Protein AF-A0A932Q209-F1 (afdb_monomer)

Solvent-accessible surface area (backbone atoms only — not comparable to full-atom values): 7320 Å² total; per-residue (Å²): 138,85,82,80,81,80,83,77,82,71,75,80,77,79,76,76,71,72,88,79,80,83,56,64,74,44,69,52,73,48,70,41,82,92,84,58,50,75,44,45,33,34,25,76,38,76,46,78,43,67,36,91,92,39,81,64,28,32,44,30,44,32,38,33,38,36,77,90,69,50,74,49,79,44,66,31,32,36,33,58,28,81,51,88,94,38,50,76,33,83,37,83,48,67,64,99,72,90,73,58,68,67,59,54,51,51,55,53,53,52,38,42,74,70,60,76,101

Nearest PDB structures (foldseek):
  8th1-assembly1_D  TM=5.172E-01  e=4.396E+00  Homo sapiens
  3ebt-assembly1_A-2  TM=3.054E-01  e=1.634E+00  Burkholderia pseudomallei K96243
  7xhg-assembly1_A  TM=5.205E-01  e=8.048E+00  Homo sapiens
  7xhg-assembly2_C  TM=4.052E-01  e=5.787E+00  Homo sapiens
  3ecf-assembly2_C  TM=4.245E-01  e=7.617E+00  Trichormus variabilis ATCC 29413

pLDDT: mean 87.32, std 18.37, range [35.75, 98.44]

Foldseek 3Di:
DDDDDDPPPPDPPPLPQDDDDDQAQPKDWDQDPDVRDIKIKGFHDKDWDQFPVHNQKIWIWTWIAIPVGDTDIFIWMWGQDVDPVRHSHTDIGRDDDDGDPVRVVVRVVVCVVVVVD

Radius of gyration: 19.68 Å; Cα contacts (8 Å, |Δi|>4): 177; chains: 1; bounding box: 45×50×60 Å

Secondary structure (DSSP, 8-state):
-PPPP-----------PPPPPP-TT-EEEEEETTTTEEEEEEEEEEEEEEETTEEEEEEEEEEEEETTS-EEEEEEEEEE--SGGGTTSEEEE-S-----HHHHHHHHHHHHHTT--

Sequence (117 aa):
MPRRGIDQSSDKVSTSFPLLPSRIGKRGVLVLPPDGKRLRFEITGEIRKFQSDLSSKIIVLERVRFDDGRIELRLAYYIIGKKPRMQGKWVWGQYATFLPAGDFAAVVNEAQKLRWF

Structure (mmCIF, N/CA/C/O backbone):
data_AF-A0A932Q209-F1
#
_entry.id   AF-A0A932Q209-F1
#
loop_
_atom_site.group_PDB
_atom_site.id
_atom_site.type_symbol
_atom_site.label_atom_id
_atom_site.label_alt_id
_atom_site.label_comp_id
_atom_site.label_asym_id
_atom_site.label_entity_id
_atom_site.label_seq_id
_atom_site.pdbx_PDB_ins_code
_atom_site.Cartn_x
_atom_site.Cartn_y
_atom_site.Cartn_z
_atom_site.occupancy
_atom_site.B_iso_or_equiv
_atom_site.auth_seq_id
_atom_site.auth_comp_id
_atom_site.auth_asym_id
_atom_site.auth_atom_id
_atom_site.pdbx_PDB_model_num
ATOM 1 N N . MET A 1 1 ? 28.055 30.012 43.524 1.00 43.12 1 MET A N 1
ATOM 2 C CA . MET A 1 1 ? 28.185 29.965 42.049 1.00 43.12 1 MET A CA 1
ATOM 3 C C . MET A 1 1 ? 27.135 29.004 41.485 1.00 43.12 1 MET A C 1
ATOM 5 O O . MET A 1 1 ? 27.376 27.803 41.518 1.00 43.12 1 MET A O 1
ATOM 9 N N . PRO A 1 2 ? 25.957 29.476 41.041 1.00 35.75 2 PRO A N 1
ATOM 10 C CA . PRO A 1 2 ? 24.932 28.615 40.453 1.00 35.75 2 PRO A CA 1
ATOM 11 C C . PRO A 1 2 ? 25.184 28.434 38.946 1.00 35.75 2 PRO A C 1
ATOM 13 O O . PRO A 1 2 ? 25.410 29.407 38.224 1.00 35.75 2 PRO A O 1
ATOM 16 N N . ARG A 1 3 ? 25.178 27.185 38.464 1.00 40.09 3 ARG A N 1
ATOM 17 C CA . ARG A 1 3 ? 25.269 26.877 37.028 1.00 40.09 3 ARG A CA 1
ATOM 18 C C . ARG A 1 3 ? 23.910 27.145 36.382 1.00 40.09 3 ARG A C 1
ATOM 20 O O . ARG A 1 3 ? 22.902 26.593 36.809 1.00 40.09 3 ARG A O 1
ATOM 27 N N . ARG A 1 4 ? 23.914 28.031 35.381 1.00 40.84 4 ARG A N 1
ATOM 28 C CA . ARG A 1 4 ? 22.757 28.416 34.563 1.00 40.84 4 ARG A CA 1
ATOM 29 C C . ARG A 1 4 ? 22.104 27.171 33.966 1.00 40.84 4 ARG A C 1
ATOM 31 O O . ARG A 1 4 ? 22.795 26.353 33.359 1.00 40.84 4 ARG A O 1
ATOM 38 N N . GLY A 1 5 ? 20.790 27.060 34.140 1.00 38.19 5 GLY A N 1
ATOM 39 C CA . GLY A 1 5 ? 19.965 26.104 33.417 1.00 38.19 5 GLY A CA 1
ATOM 40 C C . GLY A 1 5 ? 20.052 26.391 31.924 1.00 38.19 5 GLY A C 1
ATOM 41 O O . GLY A 1 5 ? 19.828 27.520 31.489 1.00 38.19 5 GLY A O 1
ATOM 42 N N . ILE A 1 6 ? 20.426 25.375 31.156 1.00 42.66 6 ILE A N 1
ATOM 43 C CA . ILE A 1 6 ? 20.238 25.381 29.712 1.00 42.66 6 ILE A CA 1
ATOM 44 C C . ILE A 1 6 ? 18.807 24.900 29.505 1.00 42.66 6 ILE A C 1
ATOM 46 O O . ILE A 1 6 ? 18.522 23.708 29.597 1.00 42.66 6 ILE A O 1
ATOM 50 N N . ASP A 1 7 ? 17.915 25.860 29.296 1.00 40.78 7 ASP A N 1
ATOM 51 C CA . ASP A 1 7 ? 16.623 25.632 28.672 1.00 40.78 7 ASP A CA 1
ATOM 52 C C . ASP A 1 7 ? 16.887 25.141 27.241 1.00 40.78 7 ASP A C 1
ATOM 54 O O . ASP A 1 7 ? 17.287 25.910 26.368 1.00 40.78 7 ASP A O 1
ATOM 58 N N . GLN A 1 8 ? 16.773 23.829 27.022 1.00 37.59 8 GLN A N 1
ATOM 59 C CA . GLN A 1 8 ? 16.656 23.269 25.680 1.00 37.59 8 GLN A CA 1
ATOM 60 C C . GLN A 1 8 ? 15.173 23.103 25.370 1.00 37.59 8 GLN A C 1
ATOM 62 O O . GLN A 1 8 ? 14.634 21.995 25.361 1.00 37.59 8 GLN A O 1
ATOM 67 N N . SER A 1 9 ? 14.522 24.223 25.073 1.00 42.78 9 SER A N 1
ATOM 68 C CA . SER A 1 9 ? 13.395 24.242 24.153 1.00 42.78 9 SER A CA 1
ATOM 69 C C . SER A 1 9 ? 13.921 23.799 22.784 1.00 42.78 9 SER A C 1
ATOM 71 O O . SER A 1 9 ? 14.343 24.597 21.955 1.00 42.78 9 SER A O 1
ATOM 73 N N . SER A 1 10 ? 13.996 22.481 22.573 1.00 37.38 10 SER A N 1
ATOM 74 C CA . SER A 1 10 ? 14.344 21.939 21.268 1.00 37.38 10 SER A CA 1
ATOM 75 C C . SER A 1 10 ? 13.149 22.120 20.341 1.00 37.38 10 SER A C 1
ATOM 77 O O . SER A 1 10 ? 12.088 21.507 20.490 1.00 37.38 10 SER A O 1
ATOM 79 N N . ASP A 1 11 ? 13.340 23.033 19.398 1.00 36.34 11 ASP A N 1
ATOM 80 C CA . ASP A 1 11 ? 12.491 23.245 18.245 1.00 36.34 11 ASP A CA 1
ATOM 81 C C . ASP A 1 11 ? 12.042 21.903 17.658 1.00 36.34 11 ASP A C 1
ATOM 83 O O . ASP A 1 11 ? 12.848 21.072 17.224 1.00 36.34 11 ASP A O 1
ATOM 87 N N . LYS A 1 12 ? 10.723 21.687 17.622 1.00 41.34 12 LYS A N 1
ATOM 88 C CA . LYS A 1 12 ? 10.118 20.640 16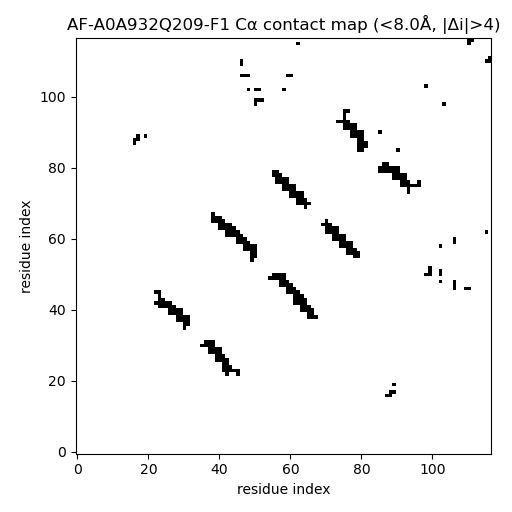.801 1.00 41.34 12 LYS A CA 1
ATOM 89 C C . LYS A 1 12 ? 10.457 20.961 15.350 1.00 41.34 12 LYS A C 1
ATOM 91 O O . LYS A 1 12 ? 9.741 21.718 14.701 1.00 41.34 12 LYS A O 1
ATOM 96 N N . VAL A 1 13 ? 11.541 20.382 14.838 1.00 37.69 13 VAL A N 1
ATOM 97 C CA . VAL A 1 13 ? 11.882 20.428 13.417 1.00 37.69 13 VAL A CA 1
ATOM 98 C C . VAL A 1 13 ? 10.719 19.793 12.661 1.00 37.69 13 VAL A C 1
ATOM 100 O O . VAL A 1 13 ? 10.593 18.567 12.609 1.00 37.69 13 VAL A O 1
ATOM 103 N N . SER A 1 14 ? 9.839 20.625 12.097 1.00 48.75 14 SER A N 1
ATOM 104 C CA . SER A 1 14 ? 8.796 20.182 11.181 1.00 48.75 14 SER A CA 1
ATOM 105 C C . SER A 1 14 ? 9.490 19.660 9.928 1.00 48.75 14 SER A C 1
ATOM 107 O O . SER A 1 14 ? 9.777 20.396 8.984 1.00 48.75 14 SER A O 1
ATOM 109 N N . THR A 1 15 ? 9.840 18.381 9.939 1.00 49.88 15 THR A N 1
ATOM 110 C CA . THR A 1 15 ? 10.419 17.698 8.789 1.00 49.88 15 THR A CA 1
ATOM 111 C C . THR A 1 15 ? 9.280 17.508 7.795 1.00 49.88 15 THR A C 1
ATOM 113 O O . THR A 1 15 ? 8.567 16.508 7.833 1.00 49.88 15 THR A O 1
ATOM 116 N N . SER A 1 16 ? 9.031 18.511 6.946 1.00 71.56 16 SER A N 1
ATOM 117 C CA . SER A 1 16 ? 8.025 18.390 5.895 1.00 71.56 16 SER A CA 1
ATOM 118 C C . SER A 1 16 ? 8.568 17.417 4.853 1.00 71.56 16 SER A C 1
ATOM 120 O O . SER A 1 16 ? 9.331 17.786 3.957 1.00 71.56 16 SER A O 1
ATOM 122 N N . PHE A 1 17 ? 8.232 16.139 5.004 1.00 76.69 17 PHE A N 1
ATOM 123 C CA . PHE A 1 17 ? 8.466 15.168 3.948 1.00 76.69 17 PHE A CA 1
ATOM 124 C C . PHE A 1 17 ? 7.791 15.648 2.653 1.00 76.69 17 PHE A C 1
ATOM 126 O O . PHE A 1 17 ? 6.768 16.336 2.715 1.00 76.69 17 PHE A O 1
ATOM 133 N N . PRO A 1 18 ? 8.342 15.304 1.475 1.00 81.81 18 PRO A N 1
ATOM 134 C CA . PRO A 1 18 ? 7.737 15.708 0.215 1.00 81.81 18 PRO A CA 1
ATOM 135 C C . PRO A 1 18 ? 6.305 15.174 0.104 1.00 81.81 18 PRO A C 1
ATOM 137 O O . PRO A 1 18 ? 5.963 14.147 0.701 1.00 81.81 18 PRO A O 1
ATOM 140 N N . LEU A 1 19 ? 5.474 15.846 -0.694 1.00 84.56 19 LEU A N 1
ATOM 141 C CA . LEU A 1 19 ? 4.129 15.359 -0.992 1.00 84.56 19 LEU A CA 1
ATOM 142 C C . LEU A 1 19 ? 4.206 13.958 -1.606 1.00 84.56 19 LEU A C 1
ATOM 144 O O . LEU A 1 19 ? 4.999 13.695 -2.514 1.00 84.56 19 LEU A O 1
ATOM 148 N N . LEU A 1 20 ? 3.383 13.048 -1.090 1.00 85.38 20 LEU A N 1
ATOM 149 C CA . LEU A 1 20 ? 3.360 11.670 -1.554 1.00 85.38 20 LEU A CA 1
ATOM 150 C C . LEU A 1 20 ? 2.449 11.546 -2.789 1.00 85.38 20 LEU A C 1
ATOM 152 O O . LEU A 1 20 ? 1.251 11.827 -2.677 1.00 85.38 20 LEU A O 1
ATOM 156 N N . PRO A 1 21 ? 2.963 11.103 -3.950 1.00 84.25 21 PRO A N 1
ATOM 157 C CA . PRO A 1 21 ? 2.168 11.037 -5.171 1.00 84.25 21 PRO A CA 1
ATOM 158 C C . PRO A 1 21 ? 1.069 9.978 -5.059 1.00 84.25 21 PRO A C 1
ATOM 160 O O . PRO A 1 21 ? 1.362 8.849 -4.669 1.00 84.25 21 PRO A O 1
ATOM 163 N N . SER A 1 22 ? -0.162 10.328 -5.456 1.00 89.31 22 SER A N 1
ATOM 164 C CA . SER A 1 22 ? -1.265 9.365 -5.588 1.00 89.31 22 SER A CA 1
ATOM 165 C C . SER A 1 22 ? -0.925 8.272 -6.596 1.00 89.31 22 SER A C 1
ATOM 167 O O . SER A 1 22 ? -0.334 8.540 -7.646 1.00 89.31 22 SER A O 1
ATOM 169 N N . ARG A 1 23 ? -1.307 7.033 -6.281 1.00 93.44 23 ARG A N 1
ATOM 170 C CA . ARG A 1 23 ? -1.154 5.888 -7.187 1.00 93.44 23 ARG A CA 1
ATOM 171 C C . ARG A 1 23 ? -2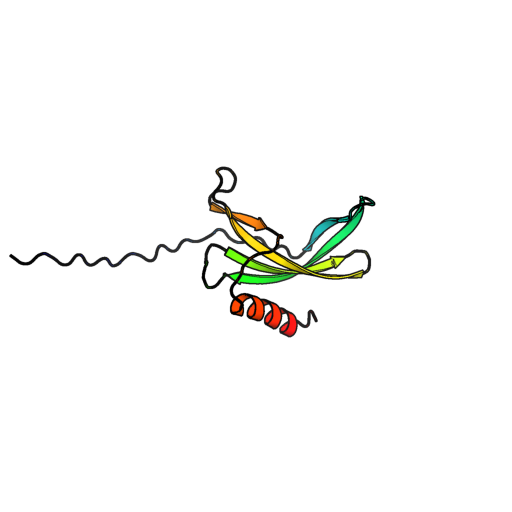.467 5.442 -7.818 1.00 93.44 23 ARG A C 1
ATOM 173 O O . ARG A 1 23 ? -2.438 4.571 -8.683 1.00 93.44 23 ARG A O 1
ATOM 180 N N . ILE A 1 24 ? -3.594 6.032 -7.428 1.00 95.94 24 ILE A N 1
ATOM 181 C CA . ILE A 1 24 ? -4.898 5.734 -8.027 1.00 95.94 24 ILE A CA 1
ATOM 182 C C . ILE A 1 24 ? -4.841 6.048 -9.532 1.00 95.94 24 ILE A C 1
ATOM 184 O O . ILE A 1 24 ? -4.278 7.059 -9.945 1.00 95.94 24 ILE A 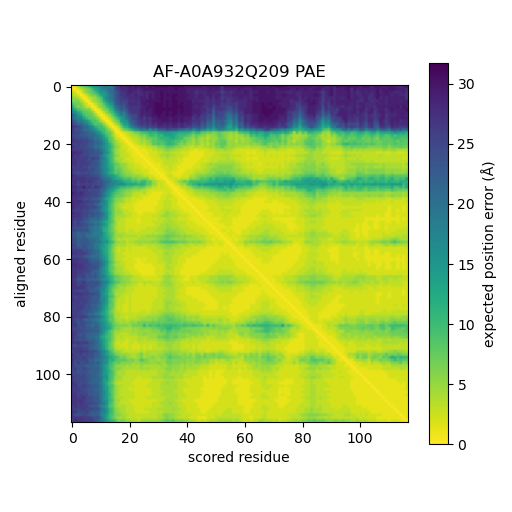O 1
ATOM 188 N N . GLY A 1 25 ? -5.364 5.140 -10.356 1.00 96.38 25 GLY A N 1
ATOM 189 C CA . GLY A 1 25 ? -5.312 5.198 -11.819 1.00 96.38 25 GLY A CA 1
ATOM 190 C C . GLY A 1 25 ? -3.992 4.714 -12.428 1.00 96.38 25 GLY A C 1
ATOM 191 O O . GLY A 1 25 ? -3.887 4.571 -13.648 1.00 96.38 25 GLY A O 1
ATOM 192 N N . LYS A 1 26 ? -2.968 4.415 -11.615 1.00 96.00 26 LYS A N 1
ATOM 193 C CA . LYS A 1 26 ? -1.706 3.874 -12.127 1.00 96.00 26 LYS A CA 1
ATOM 194 C C . LYS A 1 26 ? -1.930 2.479 -12.699 1.00 96.00 26 LYS A C 1
ATOM 196 O O . LYS A 1 26 ? -2.454 1.587 -12.029 1.00 96.00 26 LYS A O 1
ATOM 201 N N . ARG A 1 27 ? -1.447 2.289 -13.924 1.00 97.12 27 ARG A N 1
ATOM 202 C CA . ARG A 1 27 ? -1.464 1.011 -14.634 1.00 97.12 27 ARG A CA 1
ATOM 203 C C . ARG A 1 27 ? -0.112 0.318 -14.545 1.00 97.12 27 ARG A C 1
ATOM 205 O O . ARG A 1 27 ? 0.930 0.973 -14.469 1.00 97.12 27 ARG A O 1
ATOM 212 N N . GLY A 1 28 ? -0.130 -1.006 -14.556 1.00 95.19 28 GLY A N 1
ATOM 213 C CA . GLY A 1 28 ? 1.077 -1.820 -14.542 1.00 95.19 28 GLY A CA 1
ATOM 214 C C . GLY A 1 28 ? 0.863 -3.187 -15.170 1.00 95.19 28 GLY A C 1
ATOM 215 O O . GLY A 1 28 ? -0.231 -3.523 -15.623 1.00 95.19 28 GLY A O 1
ATOM 216 N N . VAL A 1 29 ? 1.943 -3.960 -15.213 1.00 95.62 29 VAL A N 1
ATOM 217 C CA . VAL A 1 29 ? 1.949 -5.332 -15.715 1.00 95.62 29 VAL A CA 1
ATOM 218 C C . VAL A 1 29 ? 2.618 -6.209 -14.667 1.00 95.62 29 VAL A C 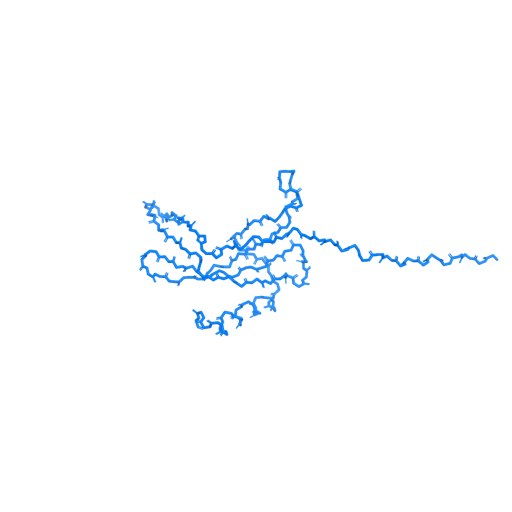1
ATOM 220 O O . VAL A 1 29 ? 3.734 -5.915 -14.239 1.00 95.62 29 VAL A O 1
ATOM 223 N N . LEU A 1 30 ? 1.928 -7.262 -14.248 1.00 91.69 30 LEU A N 1
ATOM 224 C CA . LEU A 1 30 ? 2.493 -8.360 -13.480 1.00 91.69 30 LEU A CA 1
ATOM 225 C C . LEU A 1 30 ? 2.944 -9.439 -14.465 1.00 91.69 30 LEU A C 1
ATOM 227 O O . LEU A 1 30 ? 2.181 -9.826 -15.348 1.00 91.69 30 LEU A O 1
ATOM 231 N N . VAL A 1 31 ? 4.182 -9.901 -14.327 1.00 92.81 31 VAL A N 1
ATOM 232 C CA . VAL A 1 31 ? 4.704 -11.041 -15.085 1.00 92.81 31 VAL A CA 1
ATOM 233 C C . VAL A 1 31 ? 4.702 -12.233 -14.142 1.00 92.81 31 VAL A C 1
ATOM 235 O O . VAL A 1 31 ? 5.421 -12.221 -13.144 1.00 92.81 31 VAL A O 1
ATOM 238 N N . LEU A 1 32 ? 3.857 -13.217 -14.427 1.00 87.31 32 LEU A N 1
ATOM 239 C CA . LEU A 1 32 ? 3.749 -14.435 -13.641 1.00 87.31 32 LEU A CA 1
ATOM 240 C C . LEU A 1 32 ? 4.853 -15.418 -14.053 1.00 87.31 32 LEU A C 1
ATOM 242 O O . LEU A 1 32 ? 5.014 -15.691 -15.240 1.00 87.31 32 LEU A O 1
ATOM 246 N N . PRO A 1 33 ? 5.643 -15.937 -13.107 1.00 89.44 33 PRO A N 1
ATOM 247 C CA . PRO A 1 33 ? 6.495 -17.092 -13.349 1.00 89.44 33 PRO A CA 1
ATOM 248 C C . PRO A 1 33 ? 5.697 -18.412 -13.240 1.00 89.44 33 PRO A C 1
ATOM 250 O O . PRO A 1 33 ? 4.694 -18.452 -12.526 1.00 89.44 33 PRO A O 1
ATOM 253 N N . PRO A 1 34 ? 6.158 -19.514 -13.868 1.00 89.94 34 PRO A N 1
ATOM 254 C CA . PRO A 1 34 ? 7.321 -19.602 -14.759 1.00 89.94 34 PRO A CA 1
ATOM 255 C C . PRO A 1 34 ? 7.000 -19.289 -16.231 1.00 89.94 34 PRO A C 1
ATOM 257 O O . PRO A 1 34 ? 7.919 -19.101 -17.020 1.00 89.94 34 PRO A O 1
ATOM 260 N N . ASP A 1 35 ? 5.721 -19.235 -16.607 1.00 90.75 35 ASP A N 1
ATOM 261 C CA . ASP A 1 35 ? 5.259 -19.133 -17.999 1.00 90.75 35 ASP A CA 1
ATOM 262 C C . ASP A 1 35 ? 5.435 -17.735 -18.622 1.00 90.75 35 ASP A C 1
ATOM 264 O O . ASP A 1 35 ? 5.295 -17.561 -19.833 1.00 90.75 35 ASP A O 1
ATOM 268 N N . GLY A 1 36 ? 5.752 -16.726 -17.809 1.00 90.94 36 GLY A N 1
ATOM 269 C CA . GLY A 1 36 ? 5.913 -15.347 -18.252 1.00 90.94 36 GLY A CA 1
ATOM 270 C C . GLY A 1 36 ? 4.587 -14.670 -18.595 1.00 90.94 36 GLY A C 1
ATOM 271 O O . GLY A 1 36 ? 4.600 -13.609 -19.235 1.00 90.94 36 GLY A O 1
ATOM 272 N N . LYS A 1 37 ? 3.444 -15.246 -18.189 1.00 92.94 37 LYS A N 1
ATOM 273 C CA . LYS A 1 37 ? 2.126 -14.687 -18.490 1.00 92.94 37 LYS A CA 1
ATOM 274 C C . LYS A 1 37 ? 2.032 -13.269 -17.945 1.00 92.94 37 LYS A C 1
ATOM 276 O O . LYS A 1 37 ? 2.334 -12.992 -16.785 1.00 92.94 37 LYS A O 1
ATOM 281 N N . ARG A 1 38 ? 1.599 -12.347 -18.802 1.00 94.81 38 ARG A N 1
ATOM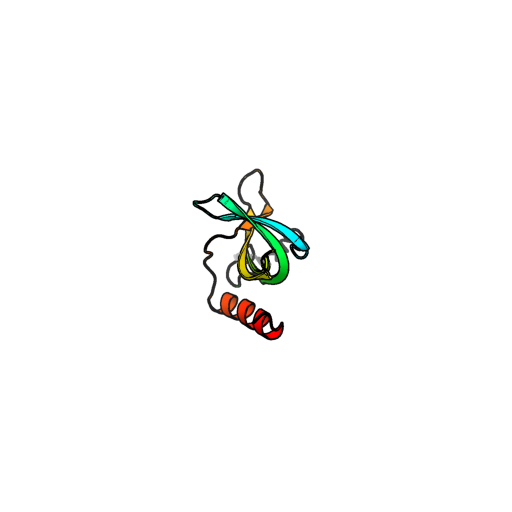 282 C CA . ARG A 1 38 ? 1.446 -10.933 -18.460 1.00 94.81 38 ARG A CA 1
ATOM 283 C C . ARG A 1 38 ? 0.003 -10.650 -18.084 1.00 94.81 38 ARG A C 1
ATOM 285 O O . ARG A 1 38 ? -0.885 -10.867 -18.898 1.00 94.81 38 ARG A O 1
ATOM 292 N N . LEU A 1 39 ? -0.201 -10.121 -16.887 1.00 94.38 39 LEU A N 1
ATOM 293 C CA . LEU A 1 39 ? -1.488 -9.617 -16.422 1.00 94.38 39 LEU A CA 1
ATOM 294 C C . LEU A 1 39 ? -1.404 -8.111 -16.259 1.00 94.38 39 LEU A C 1
ATOM 296 O O . LEU A 1 39 ? -0.535 -7.603 -15.542 1.00 94.38 39 LEU A O 1
ATOM 300 N N . ARG A 1 40 ? -2.287 -7.380 -16.933 1.00 97.31 40 ARG A N 1
ATOM 301 C CA . ARG A 1 40 ? -2.375 -5.934 -16.750 1.00 97.31 40 ARG A CA 1
ATOM 302 C C . ARG A 1 40 ? -3.207 -5.646 -15.513 1.00 97.31 40 ARG A C 1
ATOM 304 O O . ARG A 1 40 ? -4.163 -6.354 -15.213 1.00 97.31 40 ARG A O 1
ATOM 311 N N . PHE A 1 41 ? -2.849 -4.585 -14.805 1.00 97.50 41 PHE A N 1
ATOM 312 C CA . PHE A 1 41 ? -3.611 -4.141 -13.650 1.00 97.50 41 PHE A CA 1
ATOM 313 C C . PHE A 1 41 ? -3.739 -2.625 -13.590 1.00 97.50 41 PHE A C 1
ATOM 315 O O . PHE A 1 41 ? -2.905 -1.886 -14.123 1.00 97.50 41 PHE A O 1
ATOM 322 N N . GLU A 1 42 ? -4.760 -2.178 -12.871 1.00 98.25 42 GLU A N 1
ATOM 323 C CA . GLU A 1 42 ? -5.003 -0.792 -12.500 1.00 98.25 42 GLU A CA 1
ATOM 324 C C . GLU A 1 42 ? -5.211 -0.679 -10.988 1.00 98.25 42 GLU A C 1
ATOM 326 O O . GLU A 1 42 ? -5.873 -1.507 -10.359 1.00 98.25 42 GLU A O 1
ATOM 331 N N . ILE A 1 43 ? -4.640 0.363 -10.393 1.00 97.94 43 ILE A N 1
ATOM 332 C CA . ILE A 1 43 ? -4.842 0.687 -8.982 1.00 97.94 43 ILE A CA 1
ATOM 333 C C . ILE A 1 43 ? -6.111 1.527 -8.868 1.00 97.94 43 ILE A C 1
ATOM 335 O O . ILE A 1 43 ? -6.148 2.674 -9.303 1.00 97.94 43 ILE A O 1
ATOM 339 N N . THR A 1 44 ? -7.154 0.950 -8.283 1.00 98.06 44 THR A N 1
ATOM 340 C CA . THR A 1 44 ? -8.497 1.556 -8.211 1.00 98.06 44 THR A CA 1
ATOM 341 C C . THR A 1 44 ? -8.788 2.237 -6.877 1.00 98.06 44 THR A C 1
ATOM 343 O O . THR A 1 44 ? -9.760 2.975 -6.767 1.00 98.06 44 THR A O 1
ATOM 346 N N . GLY A 1 45 ? -7.956 2.003 -5.864 1.00 97.75 45 GLY A N 1
ATOM 347 C CA . GLY A 1 45 ? -8.102 2.594 -4.540 1.00 97.75 45 GLY A CA 1
ATOM 348 C C . GLY A 1 45 ? -6.806 2.501 -3.750 1.00 97.75 45 GLY A C 1
ATOM 349 O O . GLY A 1 45 ? -5.959 1.649 -4.026 1.00 97.75 45 GLY A O 1
ATOM 350 N N . GLU A 1 46 ? -6.655 3.390 -2.776 1.00 97.50 46 GLU A N 1
ATOM 351 C CA . GLU A 1 46 ? -5.467 3.482 -1.936 1.00 97.50 46 GLU A CA 1
ATOM 352 C C . GLU A 1 46 ? -5.853 3.984 -0.539 1.00 97.50 46 GLU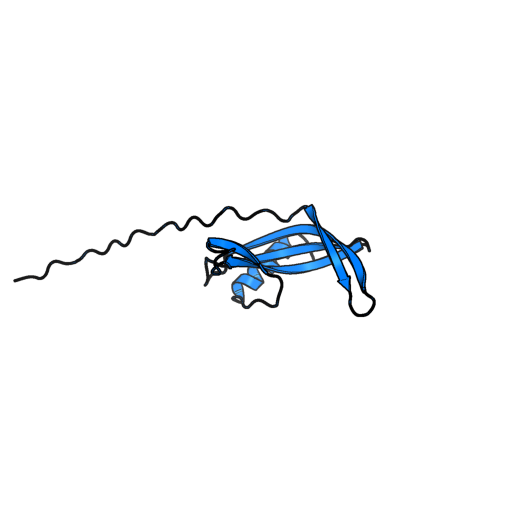 A C 1
ATOM 354 O O . GLU A 1 46 ? -6.487 5.028 -0.406 1.00 97.50 46 GLU A O 1
ATOM 359 N N . ILE A 1 47 ? -5.451 3.251 0.499 1.00 97.69 47 ILE A N 1
ATOM 360 C CA . ILE A 1 47 ? -5.517 3.672 1.902 1.00 97.69 47 ILE A CA 1
ATOM 361 C C . ILE A 1 47 ? -4.088 3.862 2.391 1.00 97.69 47 ILE A C 1
ATOM 363 O O . ILE A 1 47 ? -3.225 3.018 2.145 1.00 97.69 47 ILE A O 1
ATOM 367 N N . ARG A 1 48 ? -3.831 4.968 3.092 1.00 96.56 48 ARG A N 1
ATOM 368 C CA . ARG A 1 48 ? -2.501 5.329 3.590 1.00 96.56 48 ARG A CA 1
ATOM 369 C C . ARG A 1 48 ? -2.526 5.558 5.085 1.00 96.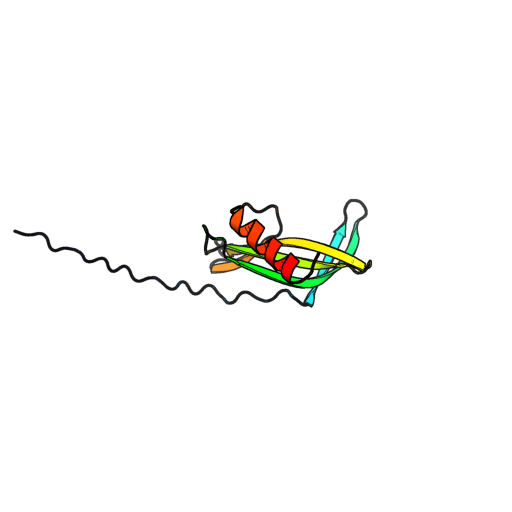56 48 ARG A C 1
ATOM 371 O O . ARG A 1 48 ? -3.445 6.186 5.602 1.00 96.56 48 ARG A O 1
ATOM 378 N N . LYS A 1 49 ? -1.467 5.126 5.762 1.00 95.19 49 LYS A N 1
ATOM 379 C CA . LYS A 1 49 ? -1.269 5.389 7.185 1.00 95.19 49 LYS A CA 1
ATOM 380 C C . LYS A 1 49 ? 0.214 5.546 7.498 1.00 95.19 49 LYS A C 1
ATOM 382 O O . LYS A 1 49 ? 1.010 4.683 7.143 1.00 95.19 49 LYS A O 1
ATOM 387 N N . PHE A 1 50 ? 0.591 6.634 8.166 1.00 95.81 50 PHE A N 1
ATOM 388 C CA . PHE A 1 50 ? 1.929 6.741 8.755 1.00 95.81 50 PHE A CA 1
ATOM 389 C C . PHE A 1 50 ? 2.106 5.654 9.812 1.00 95.81 50 PHE A C 1
ATOM 391 O O . PHE A 1 50 ? 1.205 5.444 10.626 1.00 95.81 50 PHE A O 1
ATOM 398 N N . GLN A 1 51 ? 3.250 4.972 9.784 1.00 95.81 51 GLN A N 1
ATOM 399 C CA . GLN A 1 51 ? 3.557 3.962 10.787 1.00 95.81 51 GLN A CA 1
ATOM 400 C C . GLN A 1 51 ? 3.744 4.659 12.139 1.00 95.81 51 GLN A C 1
ATOM 402 O O . GLN A 1 51 ? 4.493 5.632 12.246 1.00 95.81 51 GLN A O 1
ATOM 407 N N . SER A 1 52 ? 3.029 4.182 13.151 1.00 96.19 52 SER A N 1
ATOM 408 C CA . SER A 1 52 ? 2.912 4.826 14.464 1.00 96.19 52 SER A CA 1
ATOM 409 C C . SER A 1 52 ? 4.244 4.954 15.205 1.00 96.19 52 SER A C 1
ATOM 411 O O . SER A 1 52 ? 4.474 5.952 15.883 1.00 96.19 52 SER A O 1
ATOM 413 N N . ASP A 1 53 ? 5.141 3.989 15.028 1.00 95.19 53 ASP A N 1
ATOM 414 C CA . ASP A 1 53 ? 6.484 3.944 15.614 1.00 95.19 53 ASP A CA 1
ATOM 415 C C . ASP A 1 53 ? 7.591 4.428 14.651 1.00 95.19 53 ASP A C 1
ATOM 417 O O . ASP A 1 53 ? 8.763 4.474 15.027 1.00 95.19 53 ASP A O 1
ATOM 421 N N . LEU A 1 54 ? 7.252 4.807 13.408 1.00 92.50 54 LEU A N 1
ATOM 422 C CA . LEU A 1 54 ? 8.221 5.260 12.405 1.00 92.50 54 LEU A CA 1
ATOM 423 C C . LEU A 1 54 ? 7.599 6.240 11.399 1.00 92.50 54 LEU A C 1
ATOM 425 O O . LEU A 1 54 ? 7.167 5.864 10.310 1.00 92.50 54 LEU A O 1
ATOM 429 N N . SER A 1 55 ? 7.667 7.536 11.705 1.00 88.94 55 SER A N 1
ATOM 430 C CA . SER A 1 55 ? 7.112 8.613 10.862 1.00 88.94 55 SER A CA 1
ATOM 431 C C . SER A 1 55 ? 7.721 8.707 9.454 1.00 88.94 55 SER A C 1
ATOM 433 O O . SER A 1 55 ? 7.093 9.223 8.533 1.00 88.94 55 SER A O 1
ATOM 435 N N . SER A 1 56 ? 8.928 8.170 9.254 1.00 92.31 56 SER A N 1
ATOM 436 C CA . SER A 1 56 ? 9.589 8.087 7.940 1.00 92.31 56 SER A CA 1
ATOM 437 C C . SER A 1 56 ? 9.100 6.920 7.072 1.00 92.31 56 SER A C 1
ATOM 439 O O . SER A 1 56 ? 9.704 6.622 6.035 1.00 92.31 56 SER A O 1
ATOM 441 N N . LYS A 1 57 ? 8.017 6.252 7.491 1.00 94.44 57 LYS A N 1
ATOM 442 C CA . LYS A 1 57 ? 7.386 5.141 6.791 1.00 94.44 57 LYS A CA 1
ATOM 443 C C . LYS A 1 57 ? 5.870 5.316 6.724 1.00 94.44 57 LYS A C 1
ATOM 445 O O . LYS A 1 57 ? 5.212 5.666 7.700 1.00 94.44 57 LYS A O 1
ATOM 450 N N . ILE A 1 58 ? 5.316 5.028 5.554 1.00 96.12 58 ILE A N 1
ATOM 451 C CA . ILE A 1 58 ? 3.879 5.046 5.286 1.00 96.12 58 ILE A CA 1
ATOM 452 C C . ILE A 1 58 ? 3.482 3.653 4.819 1.00 96.12 58 ILE A C 1
ATOM 454 O O . ILE A 1 58 ? 4.045 3.143 3.853 1.00 96.12 58 ILE A O 1
ATOM 458 N N . ILE A 1 59 ? 2.514 3.049 5.495 1.00 97.06 59 ILE A N 1
ATOM 459 C CA . ILE A 1 59 ? 1.843 1.821 5.077 1.00 97.06 59 ILE A CA 1
ATOM 460 C C . ILE A 1 59 ? 0.784 2.181 4.040 1.00 97.06 59 ILE A C 1
ATOM 462 O O . ILE A 1 59 ? 0.049 3.159 4.204 1.00 97.06 59 ILE A O 1
ATOM 466 N N . VAL A 1 60 ? 0.720 1.396 2.969 1.00 97.12 60 VAL A N 1
ATOM 467 C CA . VAL A 1 60 ? -0.219 1.594 1.867 1.00 97.12 60 VAL A CA 1
ATOM 468 C C . VAL A 1 60 ? -0.956 0.292 1.597 1.00 97.12 60 VAL A C 1
ATOM 470 O O . VAL A 1 60 ? -0.326 -0.735 1.362 1.00 97.12 60 VAL A O 1
ATOM 473 N N . LEU A 1 61 ? -2.285 0.339 1.597 1.00 97.56 61 LEU A N 1
ATOM 474 C CA . LEU A 1 61 ? -3.124 -0.749 1.110 1.00 97.56 61 LEU A CA 1
ATOM 475 C C . LEU A 1 61 ? -3.763 -0.313 -0.208 1.00 97.56 61 LEU A C 1
ATOM 477 O O . LEU A 1 61 ? -4.528 0.649 -0.249 1.00 97.56 61 LEU A O 1
ATOM 481 N N . GLU A 1 62 ? -3.433 -1.005 -1.291 1.00 97.62 62 GLU A N 1
ATOM 482 C CA . GLU A 1 62 ? -3.951 -0.714 -2.626 1.00 97.62 62 GLU A CA 1
ATOM 483 C C . GLU A 1 62 ? -5.012 -1.730 -3.034 1.00 97.62 62 GLU A C 1
ATOM 485 O O . GLU A 1 62 ? -4.813 -2.935 -2.877 1.00 97.62 62 GLU A O 1
ATOM 490 N N . ARG A 1 63 ? -6.101 -1.249 -3.640 1.00 98.19 63 ARG A N 1
ATOM 491 C CA . ARG A 1 63 ? -7.093 -2.091 -4.314 1.00 98.19 63 ARG A CA 1
ATOM 492 C C . ARG A 1 63 ? -6.750 -2.202 -5.791 1.00 98.19 63 ARG A C 1
ATOM 494 O O . ARG A 1 63 ? -6.860 -1.224 -6.537 1.00 98.19 63 ARG A O 1
ATOM 501 N N . VAL A 1 64 ? -6.350 -3.389 -6.222 1.00 98.12 64 VAL A N 1
ATOM 502 C CA . VAL A 1 64 ? -5.831 -3.661 -7.563 1.00 98.12 64 VAL A CA 1
ATOM 503 C C . VAL A 1 64 ? -6.878 -4.416 -8.371 1.00 98.12 64 VAL A C 1
ATOM 505 O O . VAL A 1 64 ? -7.352 -5.460 -7.937 1.00 98.12 64 VAL A O 1
ATOM 508 N N . ARG A 1 65 ? -7.239 -3.893 -9.544 1.00 98.31 65 ARG A N 1
ATOM 509 C CA . ARG A 1 65 ? -8.105 -4.568 -10.518 1.00 98.31 65 ARG A CA 1
ATOM 510 C C . ARG A 1 65 ? -7.249 -5.111 -11.655 1.00 98.31 65 ARG A C 1
ATOM 512 O O . ARG A 1 65 ? -6.501 -4.344 -12.260 1.00 98.31 65 ARG A O 1
ATOM 519 N N . PHE A 1 66 ? -7.388 -6.393 -11.955 1.00 97.19 66 PHE A N 1
ATOM 520 C CA . PHE A 1 66 ? -6.744 -7.045 -13.090 1.00 97.19 66 PHE A CA 1
ATOM 521 C C . PHE A 1 66 ? -7.649 -7.049 -14.326 1.00 97.19 66 PHE A C 1
ATOM 523 O O . PHE A 1 66 ? -8.866 -6.877 -14.231 1.00 97.19 66 PHE A O 1
ATOM 530 N N . ASP A 1 67 ? -7.039 -7.219 -15.495 1.00 95.94 67 ASP A N 1
ATOM 531 C CA . ASP A 1 67 ? -7.731 -7.337 -16.783 1.00 95.94 67 ASP A CA 1
ATOM 532 C C . ASP A 1 67 ? -8.623 -8.583 -16.887 1.00 95.94 67 ASP A C 1
ATOM 534 O O . ASP A 1 67 ? -9.645 -8.544 -17.567 1.00 95.94 67 ASP A O 1
ATOM 538 N N . ASP A 1 68 ? -8.295 -9.647 -16.157 1.00 94.38 68 ASP A N 1
ATOM 539 C CA . ASP A 1 68 ? -9.125 -10.849 -16.008 1.00 94.38 68 ASP A CA 1
ATOM 540 C C . ASP A 1 68 ? -10.327 -10.680 -15.053 1.00 94.38 68 ASP A C 1
ATOM 542 O O . ASP A 1 68 ? -11.052 -11.637 -14.785 1.00 94.38 68 ASP A O 1
ATOM 546 N N . GLY A 1 69 ? -10.552 -9.467 -14.535 1.00 94.88 69 GLY A N 1
ATOM 547 C CA . GLY A 1 69 ? -11.671 -9.132 -13.655 1.00 94.88 69 GLY A CA 1
ATOM 548 C C . GLY A 1 69 ? -11.414 -9.386 -12.169 1.00 94.88 69 GLY A C 1
ATOM 549 O O . GLY A 1 69 ? -12.217 -8.945 -11.342 1.00 94.88 69 GLY A O 1
ATOM 550 N N . ARG A 1 70 ? -10.299 -10.028 -11.793 1.00 96.25 70 ARG A N 1
ATOM 551 C CA . ARG A 1 70 ? -9.954 -10.219 -10.380 1.00 96.25 70 ARG A CA 1
ATOM 552 C C . ARG A 1 70 ? -9.676 -8.893 -9.687 1.00 96.25 70 ARG A C 1
ATOM 554 O O . ARG A 1 70 ? -9.147 -7.941 -10.271 1.00 96.25 70 ARG A O 1
ATOM 561 N N . ILE A 1 71 ? -10.005 -8.861 -8.401 1.00 97.31 71 ILE A N 1
ATOM 562 C CA . ILE A 1 71 ? -9.666 -7.765 -7.501 1.00 97.31 71 ILE A CA 1
ATOM 563 C C . ILE A 1 71 ? -8.822 -8.342 -6.376 1.00 97.31 71 ILE A C 1
ATOM 565 O O . ILE A 1 71 ? -9.251 -9.265 -5.692 1.00 97.31 71 ILE A O 1
ATOM 569 N N . GLU A 1 72 ? -7.636 -7.782 -6.182 1.00 97.31 72 GLU A N 1
ATOM 570 C CA . GLU A 1 72 ? -6.734 -8.171 -5.102 1.00 97.31 72 GLU A CA 1
ATOM 571 C C . GLU A 1 72 ? -6.318 -6.944 -4.295 1.00 97.31 72 GLU A C 1
ATOM 573 O O . GLU A 1 72 ? -6.347 -5.804 -4.772 1.00 97.31 72 GLU A O 1
ATOM 578 N N . LEU A 1 73 ? -5.918 -7.184 -3.050 1.00 97.19 73 LEU A N 1
ATOM 579 C CA . LEU A 1 73 ? -5.365 -6.158 -2.180 1.00 97.19 73 LEU A CA 1
ATOM 580 C C . LEU A 1 73 ? -3.850 -6.308 -2.123 1.00 97.19 73 LEU A C 1
ATOM 582 O O . LEU A 1 73 ? -3.335 -7.396 -1.873 1.00 97.19 73 LEU A O 1
ATOM 586 N N . ARG A 1 74 ? -3.128 -5.205 -2.320 1.00 96.31 74 ARG A N 1
ATOM 587 C CA . ARG A 1 74 ? -1.670 -5.165 -2.191 1.00 96.31 74 ARG A CA 1
ATOM 588 C C . ARG A 1 74 ? -1.280 -4.336 -0.980 1.00 96.31 74 ARG A C 1
ATOM 590 O O . ARG A 1 74 ? -1.525 -3.132 -0.950 1.00 96.31 74 ARG A O 1
ATOM 597 N N . LEU A 1 75 ? -0.623 -4.977 -0.016 1.00 96.69 75 LEU A N 1
ATOM 598 C CA . LEU A 1 75 ? 0.053 -4.284 1.074 1.00 96.69 75 LEU A CA 1
ATOM 599 C C . LEU A 1 75 ? 1.441 -3.838 0.603 1.00 96.69 75 LEU A C 1
ATOM 601 O O . LEU A 1 75 ? 2.253 -4.640 0.146 1.00 96.69 75 LEU A O 1
ATOM 605 N N . ALA A 1 76 ? 1.697 -2.545 0.699 1.00 96.19 76 ALA A N 1
ATOM 606 C CA . ALA A 1 76 ? 2.914 -1.896 0.251 1.00 96.19 76 ALA A CA 1
ATOM 607 C C . ALA A 1 76 ? 3.316 -0.795 1.235 1.00 96.19 76 ALA A C 1
ATOM 609 O O . ALA A 1 76 ? 2.669 -0.571 2.262 1.00 96.19 76 ALA A O 1
ATOM 610 N N . TYR A 1 77 ? 4.417 -0.114 0.945 1.00 96.25 77 TYR A N 1
ATOM 611 C CA . TYR A 1 77 ? 4.886 0.973 1.785 1.00 96.25 77 TYR A CA 1
ATOM 612 C C . TYR A 1 77 ? 5.693 2.009 1.010 1.00 96.25 77 TYR A C 1
ATOM 614 O O . TYR A 1 77 ? 6.295 1.734 -0.030 1.00 96.25 77 TYR A O 1
ATOM 622 N N . TYR A 1 78 ? 5.760 3.201 1.591 1.00 95.94 78 TYR A N 1
ATOM 623 C CA . TYR A 1 78 ? 6.770 4.194 1.277 1.00 95.94 78 TYR A CA 1
ATOM 624 C C . TYR A 1 78 ? 7.727 4.361 2.449 1.00 95.94 78 TYR A C 1
ATOM 626 O O . TYR A 1 78 ? 7.306 4.372 3.602 1.00 95.94 78 TYR A O 1
ATOM 634 N N . ILE A 1 79 ? 9.012 4.518 2.150 1.00 94.81 79 ILE A N 1
ATOM 635 C CA . ILE A 1 79 ? 10.039 4.930 3.113 1.00 94.81 79 ILE A CA 1
ATOM 636 C C . ILE A 1 79 ? 10.822 6.112 2.562 1.00 94.81 79 ILE A C 1
ATOM 638 O O . ILE A 1 79 ? 10.904 6.292 1.347 1.00 94.81 79 ILE A O 1
ATOM 642 N N . ILE A 1 80 ? 11.446 6.890 3.438 1.00 92.81 80 ILE A N 1
ATOM 643 C CA . ILE A 1 80 ? 12.412 7.898 3.007 1.00 92.81 80 ILE A CA 1
ATOM 644 C C . ILE A 1 80 ? 13.713 7.213 2.596 1.00 92.81 80 ILE A C 1
ATOM 646 O O . ILE A 1 80 ? 14.362 6.517 3.383 1.00 92.81 80 ILE A O 1
ATOM 650 N N . GLY A 1 81 ? 14.097 7.404 1.337 1.00 92.00 81 GLY A N 1
ATOM 651 C CA . GLY A 1 81 ? 15.342 6.884 0.807 1.00 92.00 81 GLY A CA 1
ATOM 652 C C . GLY A 1 81 ? 16.545 7.492 1.528 1.00 92.00 81 GLY A C 1
ATOM 653 O O . GLY A 1 81 ? 16.600 8.691 1.795 1.00 92.00 81 GLY A O 1
ATOM 654 N N . LYS A 1 82 ? 17.527 6.639 1.832 1.00 90.44 82 LYS A N 1
ATOM 655 C CA . LYS A 1 82 ? 18.803 7.027 2.461 1.00 90.44 82 LYS A CA 1
ATOM 656 C C . LYS A 1 82 ? 19.998 6.959 1.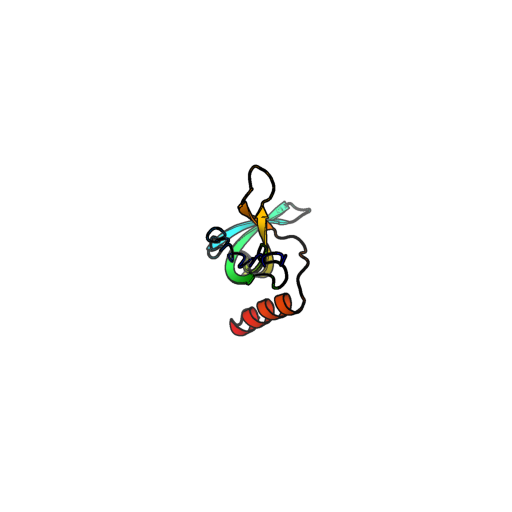503 1.00 90.44 82 LYS A C 1
ATOM 658 O O . LYS A 1 82 ? 21.059 7.482 1.808 1.00 90.44 82 LYS A O 1
ATOM 663 N N . LYS A 1 83 ? 19.845 6.297 0.350 1.00 90.44 83 LYS A N 1
ATOM 664 C CA . LYS A 1 83 ? 20.917 6.128 -0.649 1.00 90.44 83 LYS A CA 1
ATOM 665 C C . LYS A 1 83 ? 21.050 7.383 -1.520 1.00 90.44 83 LYS A C 1
ATOM 667 O O . LYS A 1 83 ? 20.008 7.953 -1.836 1.00 90.44 83 LYS A O 1
ATOM 672 N N . PRO A 1 84 ? 22.252 7.743 -2.016 1.00 89.81 84 PRO A N 1
ATOM 673 C CA . PRO A 1 84 ? 22.506 9.028 -2.684 1.00 89.81 84 PRO A CA 1
ATOM 674 C C . PRO A 1 84 ? 21.476 9.436 -3.751 1.00 89.81 84 PRO A C 1
ATOM 676 O O . PRO A 1 84 ? 20.980 10.554 -3.743 1.00 89.81 84 PRO A O 1
ATOM 679 N N . ARG A 1 85 ? 21.057 8.517 -4.635 1.00 90.88 85 ARG A N 1
ATOM 680 C CA . ARG A 1 85 ? 20.075 8.827 -5.699 1.00 90.88 85 ARG A CA 1
ATOM 681 C C . ARG A 1 85 ? 18.651 9.090 -5.186 1.00 90.88 85 ARG A C 1
ATOM 683 O O . ARG A 1 85 ? 17.880 9.787 -5.843 1.00 90.88 85 ARG A O 1
ATOM 690 N N . MET A 1 86 ? 18.298 8.510 -4.042 1.00 89.69 86 MET A N 1
ATOM 691 C CA . MET A 1 86 ? 16.950 8.502 -3.460 1.00 89.69 86 MET A CA 1
ATOM 692 C C . MET A 1 86 ? 16.876 9.260 -2.131 1.00 89.69 86 MET A C 1
ATOM 694 O O . MET A 1 86 ? 15.855 9.196 -1.451 1.00 89.69 86 MET A O 1
ATOM 698 N N . GLN A 1 87 ? 17.951 9.946 -1.744 1.00 92.31 87 GLN A N 1
ATOM 699 C CA . GLN A 1 87 ? 18.069 10.589 -0.445 1.00 92.31 87 GLN A CA 1
ATOM 700 C C . GLN A 1 87 ? 16.972 11.641 -0.262 1.00 92.31 87 GLN A C 1
ATOM 702 O O . GLN A 1 87 ? 16.767 12.486 -1.131 1.00 92.31 87 GLN A O 1
ATOM 707 N N . GLY A 1 88 ? 16.236 11.544 0.848 1.00 89.81 88 GLY A N 1
ATOM 708 C CA . GLY A 1 88 ? 15.160 12.483 1.189 1.00 89.81 88 GLY A CA 1
ATOM 709 C C . GLY A 1 88 ? 13.880 12.336 0.357 1.00 89.81 88 GLY A C 1
ATOM 710 O O . GLY A 1 88 ? 12.938 13.098 0.554 1.00 89.81 88 GLY A O 1
ATOM 711 N N . LYS A 1 89 ? 13.812 11.360 -0.558 1.00 91.62 89 LYS A N 1
ATOM 712 C CA . LYS A 1 89 ? 12.642 11.110 -1.413 1.00 91.62 89 LYS A CA 1
ATOM 713 C C . LYS A 1 89 ? 11.846 9.919 -0.896 1.00 91.62 89 LYS A C 1
ATOM 715 O O . LYS A 1 89 ? 12.421 8.965 -0.374 1.00 91.62 89 LYS A O 1
ATOM 720 N N . TRP A 1 90 ? 10.535 9.938 -1.109 1.00 93.94 90 TRP A N 1
ATOM 721 C CA . TRP A 1 90 ? 9.707 8.753 -0.906 1.00 93.94 90 TRP A CA 1
ATOM 722 C C . TRP A 1 90 ? 10.076 7.659 -1.909 1.00 93.94 90 TRP A C 1
ATOM 724 O O . TRP A 1 90 ? 10.065 7.872 -3.121 1.00 93.94 90 TRP A O 1
ATOM 734 N N . VAL A 1 91 ? 10.379 6.473 -1.392 1.00 94.06 91 VAL A N 1
ATOM 735 C CA . VAL A 1 91 ? 10.715 5.275 -2.161 1.00 94.06 91 VAL A CA 1
ATOM 736 C C . VAL A 1 91 ? 9.639 4.228 -1.935 1.00 94.06 91 VAL A C 1
ATOM 738 O O . VAL A 1 91 ? 9.316 3.908 -0.794 1.00 94.06 91 VAL A O 1
ATOM 741 N N . TRP A 1 92 ? 9.103 3.697 -3.030 1.00 94.06 92 TRP A N 1
ATOM 742 C CA . TRP A 1 92 ? 8.095 2.641 -3.019 1.00 94.06 92 TRP A CA 1
ATOM 743 C C . TRP A 1 92 ? 8.716 1.268 -2.744 1.00 94.06 92 TRP A C 1
ATOM 745 O O . TRP A 1 92 ? 9.717 0.906 -3.365 1.00 94.06 92 TRP A O 1
ATOM 755 N N . GLY A 1 93 ? 8.077 0.484 -1.881 1.00 93.12 93 GLY A N 1
ATOM 756 C CA . GLY A 1 93 ? 8.368 -0.928 -1.653 1.00 93.12 93 GLY A CA 1
ATOM 757 C C . GLY A 1 93 ? 7.085 -1.754 -1.571 1.00 93.12 93 GLY A C 1
ATOM 758 O O . GLY A 1 93 ? 6.036 -1.248 -1.187 1.00 93.12 93 GLY A O 1
ATOM 759 N N . GLN A 1 94 ? 7.166 -3.027 -1.959 1.00 89.25 94 GLN A N 1
ATOM 760 C CA . GLN A 1 94 ? 6.010 -3.940 -2.034 1.00 89.25 94 GLN A CA 1
ATOM 761 C C . GLN A 1 94 ? 6.276 -5.325 -1.426 1.00 89.25 94 GLN A C 1
ATOM 763 O O . GLN A 1 94 ? 5.483 -6.241 -1.605 1.00 89.25 94 GLN A O 1
ATOM 768 N N . TYR A 1 95 ? 7.423 -5.503 -0.771 1.00 90.06 95 TYR A N 1
ATOM 769 C CA . TYR A 1 95 ? 7.769 -6.762 -0.115 1.00 90.06 95 TYR A CA 1
ATOM 770 C C . TYR A 1 95 ? 7.180 -6.824 1.298 1.00 90.06 95 TYR A C 1
ATOM 772 O O . TYR A 1 95 ? 6.694 -5.816 1.815 1.00 90.06 95 TYR A O 1
ATOM 780 N N . ALA A 1 96 ? 7.242 -8.003 1.922 1.00 90.12 96 ALA A N 1
ATOM 781 C CA . ALA A 1 96 ? 6.734 -8.236 3.271 1.00 90.12 96 ALA A CA 1
ATOM 782 C C . ALA A 1 96 ? 7.325 -7.219 4.263 1.00 90.12 96 ALA A C 1
ATOM 784 O O . ALA A 1 96 ? 8.526 -7.209 4.531 1.00 90.12 96 ALA A O 1
ATOM 785 N N . THR A 1 97 ? 6.475 -6.325 4.766 1.00 92.19 97 THR A N 1
ATOM 786 C CA . THR A 1 97 ? 6.881 -5.217 5.628 1.00 92.19 97 THR A CA 1
ATOM 787 C C . THR A 1 97 ? 6.492 -5.506 7.070 1.00 92.19 97 THR A C 1
ATOM 789 O O . THR A 1 97 ? 5.382 -5.962 7.328 1.00 92.19 97 THR A O 1
ATOM 792 N N . PHE A 1 98 ? 7.386 -5.222 8.016 1.00 93.12 98 PHE A N 1
ATOM 793 C CA . PHE A 1 98 ? 7.045 -5.238 9.439 1.00 93.12 98 PHE A CA 1
ATOM 794 C C . PHE A 1 98 ? 6.305 -3.956 9.807 1.00 93.12 98 PHE A C 1
ATOM 796 O O . PHE A 1 98 ? 6.738 -2.871 9.418 1.00 93.12 98 PHE A O 1
ATOM 803 N N . LEU A 1 99 ? 5.210 -4.072 10.548 1.00 95.44 99 LEU A N 1
ATOM 804 C CA . LEU A 1 99 ? 4.415 -2.946 11.023 1.00 95.44 99 LEU A CA 1
ATOM 805 C C . LEU A 1 99 ? 3.723 -3.303 12.347 1.00 95.44 99 LEU A C 1
ATOM 807 O O . LEU A 1 99 ? 3.441 -4.484 12.573 1.00 95.44 99 LEU A O 1
ATOM 811 N N . PRO A 1 100 ? 3.416 -2.314 13.201 1.00 97.44 100 PRO A N 1
ATOM 812 C CA . PRO A 1 100 ? 2.609 -2.533 14.393 1.00 97.44 100 PRO A CA 1
ATOM 813 C C . PRO A 1 100 ? 1.240 -3.134 14.055 1.00 97.44 100 PRO A C 1
ATOM 815 O O . PRO A 1 100 ? 0.583 -2.722 13.095 1.00 97.44 100 PRO A O 1
ATOM 818 N N . ALA A 1 101 ? 0.770 -4.071 14.882 1.00 97.75 101 ALA A N 1
ATOM 819 C CA . ALA A 1 101 ? -0.523 -4.730 14.684 1.00 97.75 101 ALA A CA 1
ATOM 820 C C . ALA A 1 101 ? -1.693 -3.730 14.616 1.00 97.75 101 ALA A C 1
ATOM 822 O O . ALA A 1 101 ? -2.603 -3.894 13.806 1.00 97.75 101 ALA A O 1
ATOM 823 N N . GLY A 1 102 ? -1.641 -2.655 15.412 1.00 98.06 102 GLY A N 1
ATOM 824 C CA . GLY A 1 102 ? -2.644 -1.586 15.380 1.00 98.06 102 GLY A CA 1
ATOM 825 C C . GLY A 1 102 ? -2.673 -0.819 14.055 1.00 98.06 102 GLY A C 1
ATOM 826 O O . GLY A 1 102 ? -3.745 -0.439 13.586 1.00 98.06 102 GLY A O 1
ATOM 827 N N . ASP A 1 103 ? -1.520 -0.641 13.405 1.00 97.69 103 ASP A N 1
ATOM 828 C CA . ASP A 1 103 ? -1.447 0.023 12.103 1.00 97.69 103 ASP A CA 1
ATOM 829 C C . ASP A 1 103 ? -2.004 -0.864 10.992 1.00 97.69 103 ASP A C 1
ATOM 831 O O . ASP A 1 103 ? -2.734 -0.375 10.129 1.00 97.69 103 ASP A O 1
ATOM 835 N N . PHE A 1 104 ? -1.721 -2.169 11.057 1.00 97.62 104 PHE A N 1
ATOM 836 C CA . PHE A 1 104 ? -2.329 -3.160 10.175 1.00 97.62 104 PHE A CA 1
ATOM 837 C C . PHE A 1 104 ? -3.856 -3.190 10.330 1.00 97.62 104 PHE A C 1
ATOM 839 O O . PHE A 1 104 ? -4.580 -3.033 9.348 1.00 97.62 104 PHE A O 1
ATOM 846 N N . ALA A 1 105 ? -4.354 -3.309 11.564 1.00 98.25 105 ALA A N 1
ATOM 847 C CA . ALA A 1 105 ? -5.787 -3.310 11.844 1.00 98.25 105 ALA A CA 1
ATOM 848 C C . ALA A 1 105 ? -6.466 -2.032 11.331 1.00 98.25 105 ALA A C 1
ATOM 850 O O . ALA A 1 105 ? -7.529 -2.095 10.723 1.00 98.25 105 ALA A O 1
ATOM 851 N N . ALA A 1 106 ? -5.833 -0.869 11.506 1.00 98.19 106 ALA A N 1
ATOM 852 C CA . ALA A 1 106 ? -6.384 0.398 11.041 1.00 98.19 106 ALA A CA 1
ATOM 853 C C . ALA A 1 106 ? -6.578 0.447 9.515 1.00 98.19 106 ALA A C 1
ATOM 855 O O . ALA A 1 106 ? -7.638 0.878 9.063 1.00 98.19 106 ALA A O 1
ATOM 856 N N . VAL A 1 107 ? -5.597 0.002 8.718 1.00 97.69 107 VAL A N 1
ATOM 857 C CA . VAL A 1 107 ? -5.737 0.021 7.247 1.00 97.69 107 VAL A CA 1
ATOM 858 C C . VAL A 1 107 ? -6.755 -1.006 6.745 1.00 97.69 107 VAL A C 1
ATOM 860 O O . VAL A 1 107 ? -7.479 -0.725 5.792 1.00 97.69 107 VAL A O 1
ATOM 863 N N . VAL A 1 108 ? -6.859 -2.163 7.405 1.00 98.00 108 VAL A N 1
ATOM 864 C CA . VAL A 1 108 ? -7.857 -3.202 7.095 1.00 98.00 108 VAL A CA 1
ATOM 865 C C . VAL A 1 108 ? -9.269 -2.713 7.419 1.00 98.00 108 VAL A C 1
ATOM 867 O O . VAL A 1 108 ? -10.155 -2.795 6.571 1.00 98.00 108 VAL A O 1
ATOM 870 N N . ASN A 1 109 ? -9.471 -2.136 8.605 1.00 98.38 109 ASN A N 1
ATOM 871 C CA . ASN A 1 109 ? -10.768 -1.603 9.022 1.00 98.38 109 ASN A CA 1
ATOM 872 C C . ASN A 1 109 ? -11.240 -0.481 8.090 1.00 98.38 109 ASN A C 1
ATOM 874 O O . ASN A 1 109 ? -12.425 -0.375 7.787 1.00 98.38 109 ASN A O 1
ATOM 878 N N . GLU A 1 110 ? -10.324 0.361 7.613 1.00 98.44 110 GLU A N 1
ATOM 879 C CA . GLU A 1 110 ? -10.667 1.407 6.652 1.00 98.44 110 GLU A CA 1
ATOM 880 C C . GLU A 1 110 ? -11.11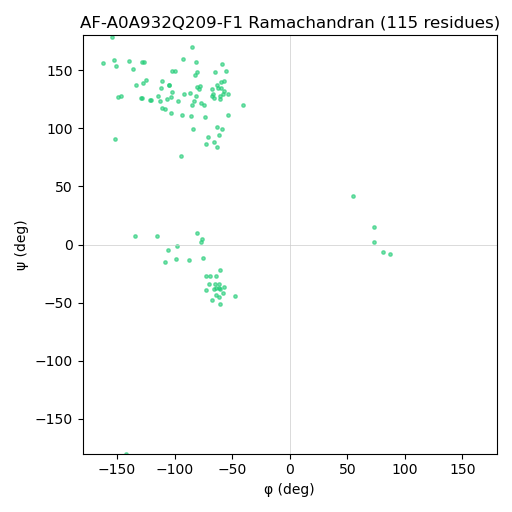6 0.820 5.304 1.00 98.44 110 GLU A C 1
ATOM 882 O O . GLU A 1 110 ? -12.093 1.285 4.720 1.00 98.44 110 GLU A O 1
ATOM 887 N N . ALA A 1 111 ? -10.486 -0.264 4.846 1.00 98.19 111 ALA A N 1
ATOM 888 C CA . ALA A 1 111 ? -10.909 -0.965 3.634 1.00 98.19 111 ALA A CA 1
ATOM 889 C C . ALA A 1 111 ? -12.310 -1.581 3.769 1.00 98.19 111 ALA A C 1
ATOM 891 O O . ALA A 1 111 ? -13.101 -1.508 2.827 1.00 98.19 111 ALA A O 1
ATOM 892 N N . GLN A 1 112 ? -12.647 -2.112 4.947 1.00 98.19 112 GLN A N 1
ATOM 893 C CA . GLN A 1 112 ? -13.994 -2.612 5.247 1.00 98.19 112 GLN A CA 1
ATOM 894 C C . GLN A 1 112 ? -15.038 -1.490 5.226 1.00 98.19 112 GLN A C 1
ATOM 896 O O . GLN A 1 112 ? -16.102 -1.644 4.629 1.00 98.19 112 GLN A O 1
ATOM 901 N N . LYS A 1 113 ? -14.736 -0.319 5.808 1.00 98.31 113 LYS A N 1
ATOM 902 C CA . LYS A 1 113 ? -15.639 0.848 5.746 1.00 98.31 113 LYS A CA 1
ATOM 903 C C . LYS A 1 113 ? -15.896 1.300 4.310 1.00 98.31 113 LYS A C 1
ATOM 905 O O . LYS A 1 113 ? -17.021 1.659 3.971 1.00 98.31 113 LYS A O 1
ATOM 910 N N . LEU A 1 114 ? -14.868 1.244 3.462 1.00 97.81 114 LEU A N 1
ATOM 911 C CA . LEU A 1 114 ? -14.972 1.524 2.029 1.00 97.81 114 LEU A CA 1
ATOM 912 C C . LEU A 1 114 ? -15.597 0.371 1.224 1.00 97.81 114 LEU A C 1
ATOM 914 O O . LEU A 1 114 ? -15.703 0.482 0.001 1.00 97.81 114 LEU A O 1
ATOM 918 N N . ARG A 1 115 ? -16.015 -0.720 1.883 1.00 97.19 115 ARG A N 1
ATOM 919 C CA . ARG A 1 115 ? -16.617 -1.918 1.278 1.00 97.19 115 ARG A CA 1
ATOM 920 C C . ARG A 1 115 ? -15.743 -2.530 0.185 1.00 97.19 115 ARG A C 1
ATOM 922 O O . ARG A 1 115 ? -16.224 -2.899 -0.887 1.00 97.19 115 ARG A O 1
ATOM 929 N N . TRP A 1 116 ? -14.434 -2.589 0.422 1.00 97.25 116 TRP A N 1
ATOM 930 C CA . TRP A 1 116 ? -13.522 -3.291 -0.482 1.00 97.25 116 TRP A CA 1
ATOM 931 C C . TRP A 1 116 ? -13.677 -4.811 -0.382 1.00 97.25 116 TRP A C 1
ATOM 933 O O . TRP A 1 116 ? -13.399 -5.493 -1.369 1.00 97.25 116 TRP A O 1
ATOM 943 N N . PHE A 1 117 ? -14.116 -5.293 0.783 1.00 93.56 117 PHE A N 1
ATOM 944 C CA . PHE A 1 117 ? -14.484 -6.664 1.125 1.00 93.56 117 PHE A CA 1
ATOM 945 C C . PHE A 1 117 ? -15.410 -6.655 2.347 1.00 93.56 117 PHE A C 1
ATOM 947 O O . PHE A 1 117 ? -15.483 -5.593 3.016 1.00 93.56 117 PHE A O 1
#

Mean predicted aligned error: 8.28 Å